Protein AF-A0AA39MCL6-F1 (afdb_monomer_lite)

Foldseek 3Di:
DVVVVVVVVVVPPPPPDDDDDDDDDDVPDDDDPPDPPCPVCNDDAPDADPVRDDDDDHDPVNVVVVVVVVVVVVVVVVVVVVVVVVVVVVVVVVVVVVVVVVVCVVPDDDDPDDPDPD

Organism: NCBI:txid289476

Secondary structure (DSSP, 8-state):
-HHHHHHHHTTSSS-------SS---TTS------S---GGGSS-S---TT----S-S-HHHHHHHHHHHHHHHHHHHHHHHHHHHHHHHHHHHHHHHHHHHHHHHHSPPP-------

Radius of gyration: 29.9 Å; chains: 1; bounding box: 68×23×79 Å

InterPro domains:
  IPR034596 Large ribosomal subunit protein mL52 [PF18699] (24-113)

Sequence (118 aa):
MERAFEKLAKLRHLPRARPSRGGRYMDWKPPVYVGPHISPLQRGVDFTFQDGRPIYVTSKVEADRKLEQIELGKTIVKYLADMREMEQMHIAAEARKHAEIAEKQRWTPRSKGTEEIF

pLDDT: mean 77.83, std 18.51, range [42.22, 98.5]

Structure (mmCIF, N/CA/C/O backbone):
data_AF-A0AA39MCL6-F1
#
_entry.id   AF-A0AA39MCL6-F1
#
loop_
_atom_site.group_PDB
_atom_site.id
_atom_site.type_symbol
_atom_site.label_atom_id
_atom_site.label_alt_id
_atom_site.label_comp_id
_atom_site.label_asym_id
_atom_site.label_entity_id
_atom_site.label_seq_id
_atom_site.pdbx_PDB_ins_code
_atom_site.Cartn_x
_atom_site.Cartn_y
_atom_site.Cartn_z
_atom_site.occupancy
_atom_site.B_iso_or_equiv
_atom_site.auth_seq_id
_atom_site.auth_comp_id
_atom_site.auth_asym_id
_atom_site.auth_atom_id
_atom_site.pdbx_PDB_model_num
ATOM 1 N N . MET A 1 1 ? 34.686 3.464 -6.267 1.00 51.81 1 MET A N 1
ATOM 2 C CA . MET A 1 1 ? 33.771 2.476 -5.646 1.00 51.81 1 MET A CA 1
ATOM 3 C C . MET A 1 1 ? 33.894 2.388 -4.122 1.00 51.81 1 MET A C 1
ATOM 5 O O . MET A 1 1 ? 32.929 2.000 -3.482 1.00 51.81 1 MET A O 1
ATOM 9 N N . GLU A 1 2 ? 35.008 2.807 -3.516 1.00 49.66 2 GLU A N 1
ATOM 10 C CA . GLU A 1 2 ? 35.256 2.666 -2.066 1.00 49.66 2 GLU A CA 1
ATOM 11 C C . GLU A 1 2 ? 34.286 3.453 -1.161 1.00 49.66 2 GLU A C 1
ATOM 13 O O . GLU A 1 2 ? 33.830 2.941 -0.142 1.00 49.66 2 GLU A O 1
ATOM 18 N N . ARG A 1 3 ? 33.842 4.648 -1.579 1.00 57.38 3 ARG A N 1
ATOM 19 C CA . ARG A 1 3 ? 32.917 5.495 -0.790 1.00 57.38 3 ARG A CA 1
ATOM 20 C C . ARG A 1 3 ? 31.528 4.881 -0.549 1.00 57.38 3 ARG A C 1
ATOM 22 O O . ARG A 1 3 ? 30.843 5.259 0.400 1.00 57.38 3 ARG A O 1
ATOM 29 N N . ALA A 1 4 ? 31.085 3.962 -1.410 1.00 57.97 4 ALA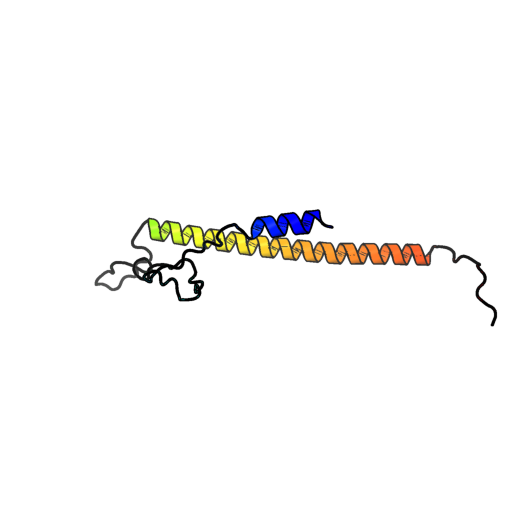 A N 1
ATOM 30 C CA . ALA A 1 4 ? 29.804 3.270 -1.246 1.00 57.97 4 ALA A CA 1
ATOM 31 C C . ALA A 1 4 ? 29.885 2.189 -0.154 1.00 57.97 4 ALA A C 1
ATOM 33 O O . ALA A 1 4 ? 28.948 2.024 0.630 1.00 57.97 4 ALA A O 1
ATOM 34 N N . PHE A 1 5 ? 31.036 1.520 -0.048 1.00 55.56 5 PHE A N 1
ATOM 35 C CA . PHE A 1 5 ? 31.308 0.528 0.989 1.00 55.56 5 PHE A CA 1
ATOM 36 C C . PHE A 1 5 ? 31.458 1.168 2.374 1.00 55.56 5 PHE A C 1
ATOM 38 O O . PHE A 1 5 ? 30.929 0.635 3.349 1.00 55.56 5 PHE A O 1
ATOM 45 N N . GLU A 1 6 ? 32.063 2.355 2.470 1.00 57.09 6 GLU A N 1
ATOM 46 C CA . GLU A 1 6 ? 32.151 3.099 3.736 1.00 57.09 6 GLU A CA 1
ATOM 47 C C . GLU A 1 6 ? 30.782 3.551 4.268 1.00 57.09 6 GLU A C 1
ATOM 49 O O . GLU A 1 6 ? 30.528 3.492 5.473 1.00 57.09 6 GLU A O 1
ATOM 54 N N . LYS A 1 7 ? 29.862 3.964 3.383 1.00 58.03 7 LYS A N 1
ATOM 55 C CA . LYS A 1 7 ? 28.481 4.302 3.774 1.00 58.03 7 LYS A CA 1
ATOM 56 C C . LYS A 1 7 ? 27.717 3.078 4.287 1.00 58.03 7 LYS A C 1
ATOM 58 O O . LYS A 1 7 ? 26.986 3.188 5.267 1.00 58.03 7 LYS A O 1
ATOM 63 N N . LEU A 1 8 ? 27.930 1.912 3.678 1.00 54.75 8 LEU A N 1
ATOM 64 C CA . LEU A 1 8 ? 27.372 0.632 4.128 1.00 54.75 8 LEU A CA 1
ATOM 65 C C . LEU A 1 8 ? 27.956 0.176 5.474 1.00 54.75 8 LEU A C 1
ATOM 67 O O . LEU A 1 8 ? 27.220 -0.330 6.321 1.00 54.75 8 LEU A O 1
ATOM 71 N N . ALA A 1 9 ? 29.251 0.399 5.706 1.00 59.47 9 ALA A N 1
ATOM 72 C CA . ALA A 1 9 ? 29.902 0.117 6.985 1.00 59.47 9 ALA A CA 1
ATOM 73 C C . ALA A 1 9 ? 29.372 1.021 8.112 1.00 59.47 9 ALA A C 1
ATOM 75 O O . ALA A 1 9 ? 29.171 0.557 9.238 1.00 59.47 9 ALA A O 1
ATOM 76 N N . LYS A 1 10 ? 29.044 2.283 7.796 1.00 57.25 10 LYS A N 1
ATOM 77 C CA . LYS A 1 10 ? 28.431 3.224 8.745 1.00 57.25 10 LYS A CA 1
ATOM 78 C C . LYS A 1 10 ? 26.983 2.894 9.134 1.00 57.25 10 LYS A C 1
ATOM 80 O O . LYS A 1 10 ? 26.478 3.425 10.109 1.00 57.25 10 LYS A O 1
ATOM 85 N N . LEU A 1 11 ? 26.310 1.991 8.428 1.00 56.00 11 LEU A N 1
ATOM 86 C CA . LEU A 1 11 ? 24.941 1.574 8.764 1.00 56.00 11 LEU A CA 1
ATOM 87 C C . LEU A 1 11 ? 24.891 0.317 9.648 1.00 56.00 11 LEU A C 1
ATOM 89 O O . LEU A 1 11 ? 23.814 -0.079 10.088 1.00 56.00 11 LEU A O 1
ATOM 93 N N . ARG A 1 12 ? 26.040 -0.322 9.922 1.00 51.31 12 ARG A N 1
ATOM 94 C CA . ARG A 1 12 ? 26.113 -1.566 10.711 1.00 51.31 12 ARG A CA 1
ATOM 95 C C . ARG A 1 12 ? 26.027 -1.359 12.226 1.00 51.31 12 ARG A C 1
ATOM 97 O O . ARG A 1 12 ? 25.690 -2.306 12.924 1.00 51.31 12 ARG A O 1
ATOM 104 N N . HIS A 1 13 ? 26.319 -0.158 12.724 1.00 49.66 13 HIS A N 1
ATOM 105 C CA . HIS A 1 13 ? 26.363 0.153 14.161 1.00 49.66 13 HIS A CA 1
ATOM 106 C C . HIS A 1 13 ? 25.081 0.798 14.705 1.00 49.66 13 HIS A C 1
ATOM 108 O O . HIS A 1 13 ? 24.967 1.022 15.907 1.00 49.66 13 HIS A O 1
ATOM 114 N N . LEU A 1 14 ? 24.100 1.082 13.845 1.00 52.59 14 LEU A N 1
ATOM 115 C CA . LEU A 1 14 ? 22.781 1.504 14.298 1.00 52.59 14 LEU A CA 1
ATOM 116 C C . LEU A 1 14 ? 22.053 0.280 14.872 1.00 52.59 14 LEU A C 1
ATOM 118 O O . LEU A 1 14 ? 21.946 -0.734 14.170 1.00 52.59 14 LEU A O 1
ATOM 122 N N . PRO A 1 15 ? 21.53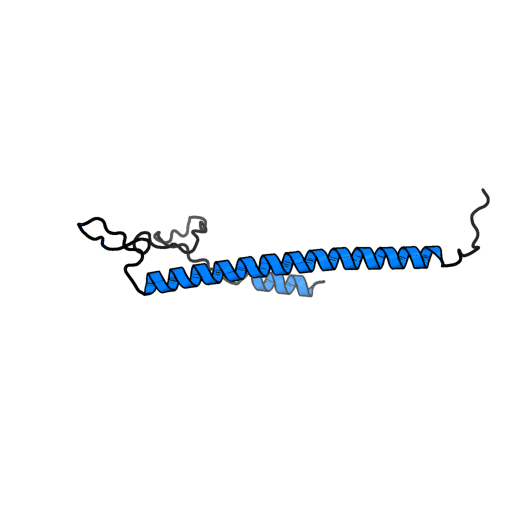9 0.334 16.115 1.00 47.56 15 PRO A N 1
ATOM 123 C CA . PRO A 1 15 ? 20.744 -0.757 16.645 1.00 47.56 15 PRO A CA 1
ATOM 124 C C . PRO A 1 15 ? 19.539 -0.919 15.721 1.00 47.56 15 PRO A C 1
ATOM 126 O O . PRO A 1 15 ? 18.748 0.008 15.544 1.00 47.56 15 PRO A O 1
ATOM 129 N N . ARG A 1 16 ? 19.402 -2.093 15.093 1.00 51.31 16 ARG A N 1
ATOM 130 C CA . ARG A 1 16 ? 18.190 -2.474 14.357 1.00 51.31 16 ARG A CA 1
ATOM 131 C C . ARG A 1 16 ? 17.073 -2.696 15.374 1.00 51.31 16 ARG A C 1
ATOM 133 O O . ARG A 1 16 ? 16.673 -3.824 15.642 1.00 51.31 16 ARG A O 1
ATOM 140 N N . ALA A 1 17 ? 16.610 -1.618 15.990 1.00 46.97 17 ALA A N 1
ATOM 141 C CA . ALA A 1 17 ? 15.510 -1.649 16.923 1.00 46.97 17 ALA A CA 1
ATOM 142 C C . ALA A 1 17 ? 14.238 -1.929 16.127 1.00 46.97 17 ALA A C 1
ATOM 144 O O . ALA A 1 17 ? 13.757 -1.097 15.358 1.00 46.97 17 ALA A O 1
ATOM 145 N N . ARG A 1 18 ? 13.687 -3.124 16.317 1.00 48.97 18 ARG A N 1
ATOM 146 C CA . ARG A 1 18 ? 12.272 -3.354 16.074 1.00 48.97 18 ARG A CA 1
ATOM 147 C C . ARG A 1 18 ? 11.636 -3.823 17.386 1.00 48.97 18 ARG A C 1
ATOM 149 O O . ARG A 1 18 ? 12.128 -4.789 17.969 1.00 48.97 18 ARG A O 1
ATOM 156 N N . PRO A 1 19 ? 10.578 -3.154 17.874 1.00 42.41 19 PRO A N 1
ATOM 157 C CA . PRO A 1 19 ? 9.934 -3.509 19.126 1.00 42.41 19 PRO A CA 1
ATOM 158 C C . PRO A 1 19 ? 9.024 -4.720 18.886 1.00 42.41 19 PRO A C 1
ATOM 160 O O . PRO A 1 19 ? 7.906 -4.587 18.393 1.00 42.41 19 PRO A O 1
ATOM 163 N N . SER A 1 20 ? 9.513 -5.912 19.225 1.00 46.97 20 SER A N 1
ATOM 164 C CA . SER A 1 20 ? 8.651 -7.061 19.519 1.00 46.97 20 SER A CA 1
ATOM 165 C C . SER A 1 20 ? 7.811 -6.690 20.739 1.00 46.97 20 SER A C 1
ATOM 167 O O . SER A 1 20 ? 8.384 -6.246 21.736 1.00 46.97 20 SER A O 1
ATOM 169 N N . ARG A 1 21 ? 6.478 -6.826 20.693 1.00 42.22 21 ARG A N 1
ATOM 170 C CA . ARG A 1 21 ? 5.706 -6.744 21.939 1.00 42.22 21 ARG A CA 1
ATOM 171 C C . ARG A 1 21 ? 5.475 -8.153 22.520 1.00 42.22 21 ARG A C 1
ATOM 173 O O . ARG A 1 21 ? 5.298 -9.117 21.779 1.00 42.22 21 ARG A O 1
ATOM 180 N N . GLY A 1 22 ? 5.537 -8.247 23.853 1.00 48.25 22 GLY A N 1
ATOM 181 C CA . GLY A 1 22 ? 4.750 -9.210 24.627 1.00 48.25 22 GLY A CA 1
ATOM 182 C C . GLY A 1 22 ? 5.442 -10.286 25.466 1.00 48.25 22 GLY A C 1
ATOM 183 O O . GLY A 1 22 ? 4.725 -11.054 26.093 1.00 48.25 22 GLY A O 1
ATOM 184 N N . GLY A 1 23 ? 6.771 -10.382 25.522 1.00 51.88 23 GLY A N 1
ATOM 185 C CA . GLY A 1 23 ? 7.474 -11.330 26.405 1.00 51.88 23 GLY A CA 1
ATOM 186 C C . GLY A 1 23 ? 8.535 -10.627 27.246 1.00 51.88 23 GLY A C 1
ATOM 187 O O . GLY A 1 23 ? 9.082 -9.618 26.801 1.00 51.88 23 GLY A O 1
ATOM 188 N N . ARG A 1 24 ? 8.849 -11.143 28.449 1.00 56.62 24 ARG A N 1
ATOM 189 C CA . ARG A 1 24 ? 10.049 -10.690 29.180 1.00 56.62 24 ARG A CA 1
ATOM 190 C C . ARG A 1 24 ? 11.244 -10.882 28.251 1.00 56.62 24 ARG A C 1
ATOM 192 O O . ARG A 1 24 ? 11.408 -11.964 27.690 1.00 56.62 24 ARG A O 1
ATOM 199 N N . TYR A 1 25 ? 12.016 -9.821 28.057 1.00 58.84 25 TYR A N 1
ATOM 200 C CA . TYR A 1 25 ? 13.219 -9.837 27.238 1.00 58.84 25 TYR A CA 1
ATOM 201 C C . TYR A 1 25 ? 14.130 -10.991 27.698 1.00 58.84 25 TYR A C 1
ATOM 203 O O 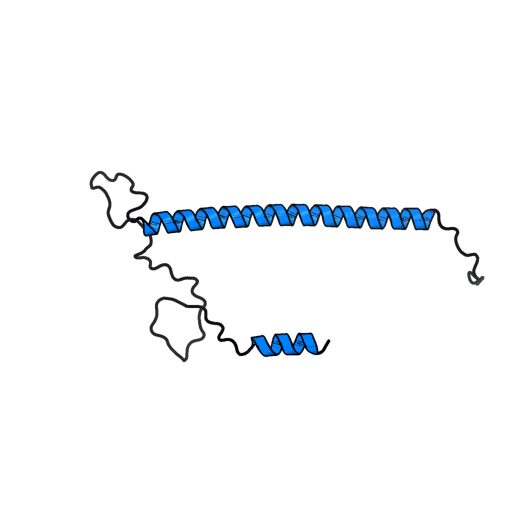. TYR A 1 25 ? 14.384 -11.140 28.892 1.00 58.84 25 TYR A O 1
ATOM 211 N N . MET A 1 26 ? 14.503 -11.870 26.762 1.00 65.25 26 MET A N 1
ATOM 212 C CA . MET A 1 26 ? 15.369 -13.030 26.992 1.00 65.25 26 MET A CA 1
ATOM 213 C C . MET A 1 26 ? 16.588 -12.893 26.082 1.00 65.25 26 MET A C 1
ATOM 215 O O . MET A 1 26 ? 16.507 -13.199 24.894 1.00 65.25 26 MET A O 1
ATOM 219 N N . ASP A 1 27 ? 17.706 -12.453 26.652 1.00 54.62 27 ASP A N 1
ATOM 220 C CA . ASP A 1 27 ? 18.956 -12.076 25.968 1.00 54.62 27 ASP A CA 1
ATOM 221 C C . ASP A 1 27 ? 19.566 -13.211 25.124 1.00 54.62 27 ASP A C 1
ATOM 223 O O . ASP A 1 27 ? 20.365 -12.979 24.221 1.00 54.62 27 ASP A O 1
ATOM 227 N N . TRP A 1 28 ? 19.172 -14.453 25.409 1.00 71.31 28 TRP A N 1
ATOM 228 C CA . TRP A 1 28 ? 19.671 -15.675 24.782 1.00 71.31 28 TRP A CA 1
ATOM 229 C C . TRP A 1 28 ? 18.804 -16.187 23.620 1.00 71.31 28 TRP A C 1
ATOM 231 O O . TRP A 1 28 ? 19.178 -17.168 22.976 1.00 71.31 28 TRP A O 1
ATOM 241 N N . LYS A 1 29 ? 17.645 -15.569 23.338 1.00 59.28 29 LYS A N 1
ATOM 242 C CA . LYS A 1 29 ? 16.783 -15.965 22.211 1.00 59.28 29 LYS A CA 1
ATOM 243 C C . LYS A 1 29 ? 16.957 -15.019 21.020 1.00 59.28 29 LYS A C 1
ATOM 245 O O . LYS A 1 29 ? 16.948 -13.803 21.207 1.00 59.28 29 LYS A O 1
ATOM 250 N N . PRO A 1 30 ? 17.048 -15.543 19.783 1.00 57.66 30 PRO A N 1
ATOM 251 C CA . PRO A 1 30 ? 17.086 -14.696 18.598 1.00 57.66 30 PRO A CA 1
ATOM 252 C C . PRO A 1 30 ? 15.788 -13.872 18.507 1.00 57.66 30 PRO A C 1
ATOM 254 O O . PRO A 1 30 ? 14.704 -14.420 18.736 1.00 57.66 30 PRO A O 1
ATOM 257 N N . PRO A 1 31 ? 15.861 -12.567 18.186 1.00 62.12 31 PRO A N 1
ATOM 258 C CA . PRO A 1 31 ? 14.684 -11.712 18.147 1.00 62.12 31 PRO A CA 1
ATOM 259 C C . PRO A 1 31 ? 13.736 -12.174 17.037 1.00 62.12 31 PRO A C 1
ATOM 261 O O . PRO A 1 31 ? 14.026 -12.039 15.848 1.00 62.12 31 PRO A O 1
ATOM 264 N N . VAL A 1 32 ? 12.578 -12.707 17.423 1.00 65.31 32 VAL A N 1
ATOM 265 C CA . VAL A 1 32 ? 11.481 -12.979 16.492 1.00 65.31 32 VAL A CA 1
ATOM 266 C C . VAL A 1 32 ? 10.858 -11.639 16.128 1.00 65.31 32 VAL A C 1
ATOM 268 O O . VAL A 1 32 ? 10.452 -10.882 17.012 1.00 65.31 32 VAL A O 1
ATOM 271 N N . TYR A 1 33 ? 10.785 -11.325 14.832 1.00 52.38 33 TYR A N 1
ATOM 272 C CA . TYR A 1 33 ? 10.084 -10.132 14.378 1.00 52.38 33 TYR A CA 1
ATOM 273 C C . TYR A 1 33 ? 8.576 -10.317 14.555 1.00 52.38 33 TYR A C 1
ATOM 275 O O . TYR A 1 33 ? 7.860 -10.706 13.637 1.00 52.38 33 TYR A O 1
ATOM 283 N N . VAL A 1 34 ? 8.094 -10.043 15.761 1.00 54.25 34 VAL A N 1
ATOM 284 C CA . VAL A 1 34 ? 6.676 -9.825 16.007 1.00 54.25 34 VAL A CA 1
ATOM 285 C C . VAL A 1 34 ? 6.405 -8.439 15.426 1.00 54.25 34 VAL A C 1
ATOM 287 O O . VAL A 1 34 ? 6.974 -7.457 15.904 1.00 54.25 34 VAL A O 1
ATOM 290 N N . GLY A 1 35 ? 5.613 -8.343 14.350 1.00 57.91 35 GLY A N 1
ATOM 291 C CA . GLY A 1 35 ? 5.125 -7.050 13.844 1.00 57.91 35 GLY A CA 1
ATOM 292 C C . GLY A 1 35 ? 4.500 -6.224 14.979 1.00 57.91 35 GLY A C 1
ATOM 293 O O . GLY A 1 35 ? 4.309 -6.771 16.065 1.00 57.91 35 GLY A O 1
ATOM 294 N N . PRO A 1 36 ? 4.175 -4.930 14.787 1.00 58.94 36 PRO A N 1
ATOM 295 C CA . PRO A 1 36 ? 3.715 -4.067 15.881 1.00 58.94 36 PRO A CA 1
ATOM 296 C C . PRO A 1 36 ? 2.623 -4.790 16.686 1.00 58.94 36 PRO A C 1
ATOM 298 O O . PRO A 1 36 ? 1.519 -4.941 16.179 1.00 58.94 36 PRO A O 1
ATOM 301 N N . HIS A 1 37 ? 2.937 -5.320 17.882 1.00 60.56 37 HIS A N 1
ATOM 302 C CA . HIS A 1 37 ? 2.067 -6.315 18.543 1.00 60.56 37 HIS A CA 1
ATOM 303 C C . HIS A 1 37 ? 0.767 -5.690 18.992 1.00 60.56 37 HIS A C 1
ATOM 305 O O . HIS A 1 37 ? 0.618 -5.200 20.089 1.00 60.56 37 HIS A O 1
ATOM 311 N N . ILE A 1 38 ? -0.233 -5.633 18.145 1.00 63.16 38 ILE A N 1
ATOM 312 C CA . ILE A 1 38 ? -1.519 -5.100 18.561 1.00 63.16 38 ILE A CA 1
ATOM 313 C C . ILE A 1 38 ? -1.989 -5.969 19.725 1.00 63.16 38 ILE A C 1
ATOM 315 O O . ILE A 1 38 ? -2.117 -7.180 19.564 1.00 63.16 38 ILE A O 1
ATOM 319 N N . SER A 1 39 ? -2.139 -5.365 20.911 1.00 68.81 39 SER A N 1
ATOM 320 C CA . SER A 1 39 ? -2.624 -6.117 22.062 1.00 68.81 39 SER A CA 1
ATOM 321 C C . SER A 1 39 ? -3.989 -6.673 21.664 1.00 68.81 39 SER A C 1
ATOM 323 O O . SER A 1 39 ? -4.798 -5.903 21.141 1.00 68.81 39 SER A O 1
ATOM 325 N N . PRO A 1 40 ? -4.265 -7.969 21.865 1.00 70.75 40 PRO A N 1
ATOM 326 C CA . PRO A 1 40 ? -5.587 -8.522 21.594 1.00 70.75 40 PRO A CA 1
ATOM 327 C C . PRO A 1 40 ? -6.689 -7.746 22.327 1.00 70.75 40 PRO A C 1
ATOM 329 O O . PRO A 1 40 ? -7.756 -7.541 21.772 1.00 70.75 40 PRO A O 1
ATOM 332 N N . LEU A 1 41 ? -6.379 -7.207 23.512 1.00 74.06 41 LEU A N 1
ATOM 333 C CA . LEU A 1 41 ? -7.272 -6.354 24.307 1.00 74.06 41 LEU A CA 1
ATOM 334 C C . LEU A 1 41 ? -7.528 -4.971 23.688 1.00 74.06 41 LEU A C 1
ATOM 336 O O . LEU A 1 41 ? -8.446 -4.281 24.091 1.00 74.06 41 LEU A O 1
ATOM 340 N N . GLN A 1 42 ? -6.702 -4.541 22.733 1.00 71.62 42 GLN A N 1
ATOM 341 C CA . GLN A 1 42 ? -6.890 -3.300 21.970 1.00 71.62 42 GLN A CA 1
ATOM 342 C C . GLN A 1 42 ? -7.594 -3.559 20.629 1.00 71.62 42 GLN A C 1
ATOM 344 O O . GLN A 1 42 ? -7.589 -2.693 19.748 1.00 71.62 42 GLN A O 1
ATOM 349 N N . ARG A 1 43 ? -8.083 -4.783 20.399 1.00 72.31 43 ARG A N 1
ATOM 350 C CA . ARG A 1 43 ? -8.685 -5.199 19.136 1.00 72.31 43 ARG A CA 1
ATOM 351 C C . ARG A 1 43 ? -10.057 -5.808 19.403 1.00 72.31 43 ARG A C 1
ATOM 353 O O . ARG A 1 43 ? -10.148 -6.916 19.912 1.00 72.31 43 ARG A O 1
ATOM 360 N N . GLY A 1 44 ? -11.095 -5.124 18.936 1.00 76.31 44 GLY A N 1
ATOM 361 C CA . GLY A 1 44 ? -12.482 -5.536 19.123 1.00 76.31 44 GLY A CA 1
ATOM 362 C C . GLY A 1 44 ? -13.238 -4.530 19.978 1.00 76.31 44 GLY A C 1
ATOM 363 O O . GLY A 1 44 ? -12.664 -3.553 20.447 1.00 76.31 44 GLY A O 1
ATOM 364 N N . VAL A 1 45 ? -14.533 -4.775 20.136 1.00 83.88 45 VAL A N 1
ATOM 365 C CA . VAL A 1 45 ? -15.404 -3.939 20.957 1.00 83.88 45 VAL A CA 1
ATOM 366 C C . VAL A 1 45 ? -15.325 -4.363 22.418 1.00 83.88 45 VAL A C 1
ATOM 368 O O . VAL A 1 45 ? -15.402 -5.550 22.728 1.00 83.88 45 VAL A O 1
ATOM 371 N N . ASP A 1 46 ? -15.194 -3.386 23.309 1.00 86.19 46 ASP A N 1
ATOM 372 C CA . ASP A 1 46 ? -15.088 -3.620 24.755 1.00 86.19 46 ASP A CA 1
ATOM 373 C C . ASP A 1 46 ? -16.416 -4.063 25.392 1.00 86.19 46 ASP A C 1
ATOM 375 O O . ASP A 1 46 ? -16.432 -4.736 26.420 1.00 86.19 46 ASP A O 1
ATOM 379 N N . PHE A 1 47 ? -17.544 -3.682 24.792 1.00 86.81 47 PHE A N 1
ATOM 380 C CA . PHE A 1 47 ? -18.886 -4.017 25.258 1.00 86.81 47 PHE A CA 1
ATOM 381 C C . PHE A 1 47 ? -19.824 -4.263 24.075 1.00 86.81 47 PHE A C 1
ATOM 383 O O . PHE A 1 47 ? -19.531 -3.897 22.937 1.00 86.81 47 PHE A O 1
ATOM 390 N N . THR A 1 48 ? -20.964 -4.894 24.350 1.00 89.56 48 THR A N 1
ATOM 391 C CA . THR A 1 48 ? -22.021 -5.169 23.368 1.00 89.56 48 THR A CA 1
ATOM 392 C C . THR A 1 48 ? -23.390 -4.908 23.989 1.00 89.56 48 THR A C 1
ATOM 394 O O . THR A 1 48 ? -23.542 -4.932 25.211 1.00 89.56 48 THR A O 1
ATOM 397 N N . PHE A 1 49 ? -24.390 -4.616 23.156 1.00 92.00 49 PHE A N 1
ATOM 398 C CA . PHE A 1 49 ? -25.769 -4.487 23.623 1.00 92.00 49 PHE A CA 1
ATOM 399 C C . PHE A 1 49 ? -26.358 -5.867 23.930 1.00 92.00 49 PHE A C 1
ATOM 401 O O . PHE A 1 49 ? -26.114 -6.815 23.185 1.00 92.00 49 PHE A O 1
ATOM 408 N N . GLN A 1 50 ? -27.197 -5.965 24.965 1.00 94.00 50 GLN A N 1
ATOM 409 C CA . GLN A 1 50 ? -27.911 -7.204 25.305 1.00 94.00 50 GLN A CA 1
ATOM 410 C C . GLN A 1 50 ? -28.809 -7.690 24.155 1.00 94.00 50 GLN A C 1
ATOM 412 O O . GLN A 1 50 ? -28.923 -8.889 23.922 1.00 94.00 50 GLN A O 1
ATOM 417 N N . ASP A 1 51 ? -29.359 -6.751 23.382 1.00 94.25 51 ASP A N 1
ATOM 418 C CA . ASP A 1 51 ? -30.143 -7.008 22.169 1.00 94.25 51 ASP A CA 1
ATOM 419 C C . ASP A 1 51 ? -29.322 -7.628 21.020 1.00 94.25 51 ASP A C 1
ATOM 421 O O . ASP A 1 51 ? -29.879 -7.982 19.983 1.00 94.25 51 ASP A O 1
ATOM 425 N N . GLY A 1 52 ? -27.990 -7.693 21.139 1.00 90.88 52 GLY A N 1
ATOM 426 C CA . GLY A 1 52 ? -27.100 -8.210 20.095 1.00 90.88 52 GLY A CA 1
ATOM 427 C C . GLY A 1 52 ? -26.834 -7.239 18.941 1.00 90.88 52 GLY A C 1
ATOM 428 O O . GLY A 1 52 ? -26.289 -7.637 17.911 1.00 90.88 52 GLY A O 1
ATOM 429 N N . ARG A 1 53 ? -27.201 -5.957 19.079 1.00 91.25 53 ARG A N 1
ATOM 430 C CA . ARG A 1 53 ? -26.920 -4.947 18.047 1.00 91.25 53 ARG A CA 1
ATOM 431 C C . ARG A 1 53 ? -25.407 -4.816 17.822 1.00 91.25 53 ARG A C 1
ATOM 433 O O . ARG A 1 53 ? -24.663 -4.702 18.801 1.00 91.25 53 ARG A O 1
ATOM 440 N N . PRO A 1 54 ? -24.945 -4.783 16.559 1.00 89.44 54 PRO A N 1
ATOM 441 C CA . PRO A 1 54 ? -23.527 -4.682 16.265 1.00 89.44 54 PRO A CA 1
ATOM 442 C C . PRO A 1 54 ? -22.996 -3.305 16.662 1.00 89.44 54 PRO A C 1
ATOM 444 O O . PRO A 1 54 ? -23.563 -2.270 16.309 1.00 89.44 54 PRO A O 1
ATOM 447 N N . ILE A 1 55 ? -21.874 -3.308 17.373 1.00 89.38 55 ILE A N 1
ATOM 448 C CA . ILE A 1 55 ? -21.074 -2.120 17.653 1.00 89.38 55 ILE A CA 1
ATOM 449 C C . ILE A 1 55 ? -19.823 -2.224 16.790 1.00 89.38 55 ILE A C 1
ATOM 451 O O . ILE A 1 55 ? -19.171 -3.265 16.750 1.00 89.38 55 ILE A O 1
ATOM 455 N N . TYR A 1 56 ? -19.505 -1.155 16.067 1.00 85.19 56 TYR A N 1
ATOM 456 C CA . TYR A 1 56 ? -18.366 -1.155 15.150 1.00 85.19 56 TYR A CA 1
ATOM 457 C C . TYR A 1 56 ? -17.086 -0.629 15.797 1.00 85.19 56 TYR A C 1
ATOM 459 O O . TYR A 1 56 ? -15.995 -1.008 15.370 1.00 85.19 56 TYR A O 1
ATOM 467 N N . VAL A 1 57 ? -17.210 0.259 16.786 1.00 88.06 57 VAL A N 1
ATOM 468 C CA . VAL A 1 57 ? -16.101 0.910 17.491 1.00 88.06 57 VAL A CA 1
ATOM 469 C C . VAL A 1 57 ? -16.554 1.277 18.904 1.00 88.06 57 VAL A C 1
ATOM 471 O O . VAL A 1 57 ? -17.656 1.805 19.057 1.00 88.06 57 VAL A O 1
ATOM 474 N N . THR A 1 58 ? -15.710 1.050 19.914 1.00 86.56 58 THR A N 1
ATOM 475 C CA . THR A 1 58 ? -15.983 1.482 21.303 1.00 86.56 58 THR A CA 1
ATOM 476 C C . THR A 1 58 ? -15.179 2.700 21.742 1.00 86.56 58 THR A C 1
ATOM 478 O O . THR A 1 58 ? -15.613 3.418 22.641 1.00 86.56 58 THR A O 1
ATOM 481 N N . SER A 1 59 ? -14.041 2.988 21.100 1.00 87.25 59 SER A N 1
ATOM 482 C CA . SER A 1 59 ? -13.159 4.099 21.477 1.00 87.25 59 SER A CA 1
ATOM 483 C C . SER A 1 59 ? -12.762 4.983 20.295 1.00 87.25 59 SER A C 1
ATOM 485 O O . SER A 1 59 ? -12.588 4.517 19.169 1.00 87.25 59 SER A O 1
ATOM 487 N N . LYS A 1 60 ? -12.533 6.276 20.558 1.00 89.75 60 LYS A N 1
ATOM 488 C CA . LYS A 1 60 ? -12.009 7.205 19.544 1.00 89.75 60 LYS A CA 1
ATOM 489 C C . LYS A 1 60 ? -10.656 6.740 18.989 1.00 89.75 60 LYS A C 1
ATOM 491 O O . LYS A 1 60 ? -10.441 6.783 17.788 1.00 89.75 60 LYS A O 1
ATOM 496 N N . VAL A 1 61 ? -9.790 6.210 19.854 1.00 87.44 61 VAL A N 1
ATOM 497 C CA . VAL A 1 61 ? -8.472 5.681 19.468 1.00 87.44 61 VAL A CA 1
ATOM 498 C C . VAL A 1 61 ? -8.597 4.534 18.460 1.00 87.44 61 VAL A C 1
ATOM 500 O O . VAL A 1 61 ? -7.806 4.434 17.525 1.00 87.44 61 VAL A O 1
ATOM 503 N N . GLU A 1 62 ? -9.596 3.664 18.620 1.00 85.69 62 GLU A N 1
ATOM 504 C CA . GLU A 1 62 ? -9.861 2.593 17.660 1.00 85.69 62 GLU A CA 1
ATOM 505 C C . GLU A 1 62 ? -10.402 3.140 16.327 1.00 85.69 62 GLU A C 1
ATOM 507 O O . GLU A 1 62 ? -9.996 2.649 15.270 1.00 85.69 62 GLU A O 1
ATOM 512 N N . ALA A 1 63 ? -11.267 4.164 16.355 1.00 89.44 63 ALA A N 1
ATOM 513 C CA . ALA A 1 63 ? -11.734 4.841 15.141 1.00 89.44 63 ALA A CA 1
ATOM 514 C C . ALA A 1 63 ? -10.573 5.480 14.366 1.00 89.44 63 ALA A C 1
ATOM 516 O O . ALA A 1 63 ? -10.417 5.205 13.176 1.00 89.44 63 ALA A O 1
ATOM 517 N N . ASP A 1 64 ? -9.739 6.267 15.048 1.00 91.56 64 ASP A N 1
ATOM 518 C CA . ASP A 1 64 ? -8.600 6.974 14.452 1.00 91.56 64 ASP A CA 1
ATOM 519 C C . ASP A 1 64 ? -7.619 5.971 13.828 1.00 91.56 64 ASP A C 1
ATOM 521 O O . ASP A 1 64 ? -7.244 6.081 12.663 1.00 91.56 64 ASP A O 1
ATOM 525 N N . ARG A 1 65 ? -7.307 4.887 14.544 1.00 86.69 65 ARG A N 1
ATOM 526 C CA . ARG A 1 65 ? -6.449 3.819 14.024 1.00 86.69 65 ARG A CA 1
ATOM 527 C C . ARG A 1 65 ? -7.037 3.117 12.794 1.00 86.69 65 ARG A C 1
ATOM 529 O O . ARG A 1 65 ? -6.291 2.745 11.887 1.00 86.69 65 ARG A O 1
ATOM 536 N N . LYS A 1 66 ? -8.352 2.869 12.759 1.00 87.38 66 LYS A N 1
ATOM 537 C CA . LYS A 1 66 ? -9.018 2.287 11.577 1.00 87.38 66 LYS A CA 1
ATOM 538 C C . LYS A 1 66 ? -8.948 3.249 10.390 1.00 87.38 66 LYS A C 1
ATOM 540 O O . LYS A 1 66 ? -8.693 2.800 9.274 1.00 87.38 66 LYS A O 1
ATOM 545 N N . LEU A 1 67 ? -9.124 4.548 10.630 1.00 93.69 67 LEU A N 1
ATOM 546 C CA . LEU A 1 67 ? -8.998 5.581 9.605 1.00 93.69 67 LEU A CA 1
ATOM 547 C C . LEU A 1 67 ? -7.576 5.625 9.029 1.00 93.69 67 LEU A C 1
ATOM 549 O O . LEU A 1 67 ? -7.416 5.515 7.814 1.00 93.69 67 LEU A O 1
ATOM 553 N N . GLU A 1 68 ? -6.555 5.661 9.887 1.00 92.50 68 GLU A N 1
ATOM 554 C CA . GLU A 1 68 ? -5.143 5.625 9.478 1.00 92.50 68 GLU A CA 1
ATOM 555 C C . GLU A 1 68 ? -4.825 4.396 8.613 1.00 92.50 68 GLU A C 1
ATOM 557 O O . GLU A 1 68 ? -4.123 4.491 7.606 1.00 92.50 68 GLU A O 1
ATOM 562 N N . GLN A 1 69 ? -5.369 3.224 8.961 1.00 90.50 69 GLN A N 1
ATOM 563 C CA . GLN A 1 69 ? -5.188 2.004 8.166 1.00 90.50 69 GLN A CA 1
ATOM 564 C C . GLN A 1 69 ? -5.830 2.104 6.779 1.00 90.50 69 GLN A C 1
ATOM 566 O O . GLN A 1 69 ? -5.254 1.623 5.800 1.00 90.50 69 GLN A O 1
ATOM 571 N N . ILE A 1 70 ? -7.006 2.725 6.681 1.00 94.81 70 ILE A N 1
ATOM 572 C CA . ILE A 1 70 ? -7.691 2.946 5.404 1.00 94.81 70 ILE A CA 1
ATOM 573 C C . ILE A 1 70 ? -6.889 3.918 4.535 1.00 94.81 70 ILE A C 1
ATOM 575 O O . ILE A 1 70 ? -6.702 3.669 3.344 1.00 94.81 70 ILE A O 1
ATOM 579 N N . GLU A 1 71 ? -6.398 5.011 5.113 1.00 97.12 71 GLU A N 1
ATOM 580 C CA . GLU A 1 71 ? -5.574 5.997 4.409 1.00 97.12 71 GLU A CA 1
ATOM 581 C C . GLU A 1 71 ? -4.253 5.391 3.931 1.00 97.12 71 GLU A C 1
ATOM 583 O O . GLU A 1 71 ? -3.871 5.558 2.767 1.00 97.12 71 GLU A O 1
ATOM 588 N N . LEU A 1 72 ? -3.601 4.593 4.776 1.00 95.62 72 LEU A N 1
ATOM 589 C CA . LEU A 1 72 ? -2.416 3.835 4.393 1.00 95.62 72 LEU A CA 1
ATOM 590 C C . LEU A 1 72 ? -2.717 2.873 3.233 1.00 95.62 72 LEU A C 1
ATOM 592 O O . LEU A 1 72 ? -1.971 2.823 2.260 1.00 95.62 72 LEU A O 1
ATOM 596 N N . GLY A 1 73 ? -3.837 2.150 3.284 1.00 95.75 73 GLY A N 1
ATOM 597 C CA . GLY A 1 73 ? -4.261 1.282 2.183 1.00 95.75 73 GLY A CA 1
ATOM 598 C C . GLY A 1 73 ? -4.442 2.050 0.869 1.00 95.75 73 GLY A C 1
ATOM 599 O O . GLY A 1 73 ? -3.920 1.637 -0.167 1.00 95.75 73 GLY A O 1
ATOM 600 N N . LYS A 1 74 ? -5.117 3.205 0.912 1.00 97.69 74 LYS A N 1
ATOM 601 C CA . LYS A 1 74 ? -5.327 4.070 -0.263 1.00 97.69 74 LYS A CA 1
ATOM 602 C C . LYS A 1 74 ? -4.009 4.567 -0.857 1.00 97.69 74 LYS A C 1
ATOM 604 O O . LYS A 1 74 ? -3.839 4.532 -2.074 1.00 97.69 74 LYS A O 1
ATOM 609 N N . THR A 1 75 ? -3.080 5.015 -0.015 1.00 97.62 75 THR A N 1
ATOM 610 C CA . THR A 1 75 ? -1.768 5.503 -0.472 1.00 97.62 75 THR A CA 1
ATOM 611 C C . THR A 1 75 ? -0.930 4.399 -1.108 1.00 97.62 75 THR A C 1
ATOM 613 O O . THR A 1 75 ? -0.348 4.625 -2.166 1.00 97.62 75 THR A O 1
ATOM 616 N N . ILE A 1 76 ? -0.928 3.190 -0.536 1.00 96.75 76 ILE A N 1
ATOM 617 C CA . ILE A 1 76 ? -0.243 2.029 -1.124 1.00 96.75 76 ILE A CA 1
ATOM 618 C C . ILE A 1 76 ? -0.806 1.715 -2.511 1.00 96.75 76 ILE A C 1
ATOM 620 O O . ILE A 1 76 ? -0.044 1.578 -3.464 1.00 96.75 76 ILE A O 1
ATOM 624 N N . VAL A 1 77 ? -2.134 1.625 -2.635 1.00 98.12 77 VAL A N 1
ATOM 625 C CA . VAL A 1 77 ? -2.787 1.329 -3.920 1.00 98.12 77 VAL A CA 1
ATOM 626 C C . VAL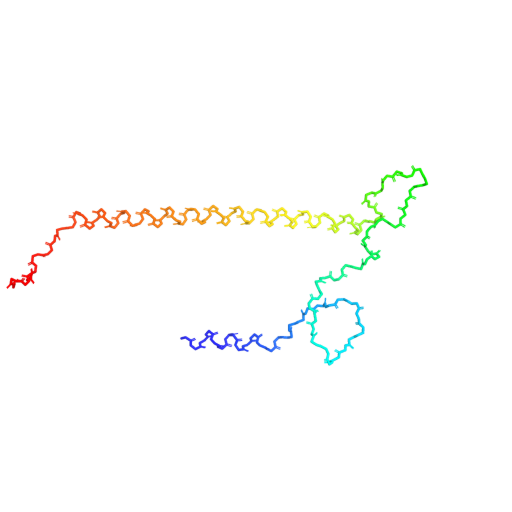 A 1 77 ? -2.452 2.393 -4.962 1.00 98.12 77 VAL A C 1
ATOM 628 O O . VAL A 1 77 ? -2.125 2.044 -6.094 1.00 98.12 77 VAL A O 1
ATOM 631 N N . LYS A 1 78 ? -2.465 3.673 -4.573 1.00 98.12 78 LYS A N 1
ATOM 632 C CA . LYS A 1 78 ? -2.061 4.774 -5.450 1.00 98.12 78 LYS A CA 1
ATOM 633 C C . LYS A 1 78 ? -0.626 4.595 -5.953 1.00 98.12 78 LYS A C 1
ATOM 635 O O . LYS A 1 78 ? -0.411 4.593 -7.156 1.00 98.12 78 LYS A O 1
ATOM 640 N N . TYR A 1 79 ? 0.340 4.380 -5.060 1.00 98.50 79 TYR A N 1
ATOM 641 C CA . TYR A 1 79 ? 1.738 4.226 -5.474 1.00 98.50 79 TYR A CA 1
ATOM 642 C C . TYR A 1 79 ? 1.974 2.998 -6.353 1.00 98.50 79 TYR A C 1
ATOM 644 O O . TYR A 1 79 ? 2.807 3.047 -7.253 1.00 98.50 79 TYR A O 1
ATOM 652 N N . LEU A 1 80 ? 1.245 1.904 -6.128 1.00 98.00 80 LEU A N 1
ATOM 653 C CA . LEU A 1 80 ? 1.303 0.731 -7.003 1.00 98.00 80 LEU A CA 1
ATOM 654 C C . LEU A 1 80 ? 0.757 1.025 -8.405 1.00 98.00 80 LEU A C 1
ATOM 656 O O . LEU A 1 80 ? 1.321 0.538 -9.383 1.00 98.00 80 LEU A O 1
ATOM 660 N N . ALA A 1 81 ? -0.306 1.825 -8.511 1.00 98.25 81 ALA A N 1
ATOM 661 C CA . ALA A 1 81 ? -0.817 2.280 -9.801 1.00 98.25 81 ALA A CA 1
ATOM 662 C C . ALA A 1 81 ? 0.202 3.185 -10.512 1.00 98.25 81 ALA A C 1
ATOM 664 O O . ALA A 1 81 ? 0.569 2.894 -11.650 1.00 98.25 81 ALA A O 1
ATOM 665 N N . ASP A 1 82 ? 0.737 4.188 -9.808 1.00 98.19 82 ASP A N 1
ATOM 666 C CA . ASP A 1 82 ? 1.739 5.115 -10.345 1.00 98.19 82 ASP A CA 1
ATOM 667 C C . ASP A 1 82 ? 2.986 4.356 -10.845 1.00 98.19 82 ASP A C 1
ATOM 669 O O . ASP A 1 82 ? 3.470 4.592 -11.951 1.00 98.19 82 ASP A O 1
ATOM 673 N N . MET A 1 83 ? 3.494 3.388 -10.069 1.00 97.94 83 MET A N 1
ATOM 674 C CA . MET A 1 83 ? 4.640 2.560 -10.476 1.00 97.94 83 MET A CA 1
ATOM 675 C C . MET A 1 83 ? 4.354 1.772 -11.756 1.00 97.94 83 MET A C 1
ATOM 677 O O . MET A 1 83 ? 5.185 1.758 -12.663 1.00 97.94 83 MET A O 1
ATOM 681 N N . ARG A 1 84 ? 3.166 1.170 -11.865 1.00 98.06 84 ARG A N 1
ATOM 682 C CA . ARG A 1 84 ? 2.771 0.407 -13.053 1.00 98.06 84 ARG A CA 1
ATOM 683 C C . ARG A 1 84 ? 2.696 1.287 -14.303 1.00 98.06 84 ARG A C 1
ATOM 685 O O . ARG A 1 84 ? 3.120 0.858 -15.375 1.00 98.06 84 ARG A O 1
ATOM 692 N N . GLU A 1 85 ? 2.168 2.501 -14.185 1.00 98.12 85 GLU A N 1
ATOM 693 C CA . GLU A 1 85 ? 2.117 3.456 -15.299 1.00 98.12 85 GLU A CA 1
ATOM 694 C C . GLU A 1 85 ? 3.524 3.882 -15.734 1.00 98.12 85 GLU A C 1
ATOM 696 O O . GLU A 1 85 ? 3.838 3.891 -16.928 1.00 98.12 85 GLU A O 1
ATOM 701 N N . MET A 1 86 ? 4.403 4.167 -14.771 1.00 97.81 86 MET A N 1
ATOM 702 C CA . MET A 1 86 ? 5.796 4.527 -15.044 1.00 97.81 86 MET A CA 1
ATOM 703 C C . MET A 1 86 ? 6.567 3.390 -15.723 1.00 97.81 86 MET A C 1
ATOM 705 O O . MET A 1 86 ? 7.313 3.643 -16.671 1.00 97.81 86 MET A O 1
ATOM 709 N N . GLU A 1 87 ? 6.361 2.143 -15.297 1.00 97.88 87 GLU A N 1
ATOM 710 C CA . GLU A 1 87 ? 6.945 0.960 -15.941 1.00 97.88 87 GLU A CA 1
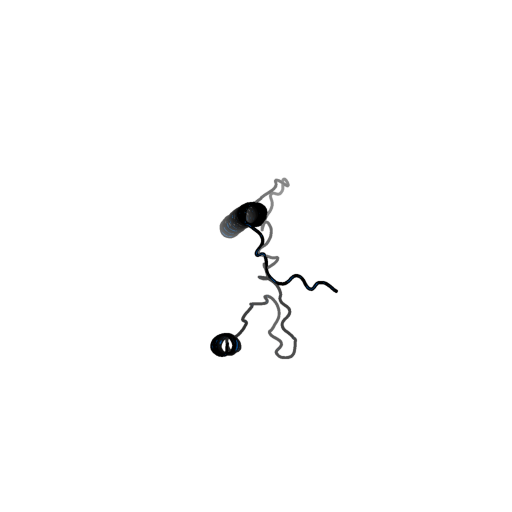ATOM 711 C C . GLU A 1 87 ? 6.487 0.827 -17.399 1.00 97.88 87 GLU A C 1
ATOM 713 O O . GLU A 1 87 ? 7.309 0.636 -18.296 1.00 97.88 87 GLU A O 1
ATOM 718 N N . GLN A 1 88 ? 5.189 0.996 -17.667 1.00 97.88 88 GLN A N 1
ATOM 719 C CA . GLN A 1 88 ? 4.655 0.940 -19.030 1.00 97.88 88 GLN A CA 1
ATOM 720 C C . GLN A 1 88 ? 5.228 2.044 -19.923 1.00 97.88 88 GLN A C 1
ATOM 722 O O . GLN A 1 88 ? 5.626 1.779 -21.061 1.00 97.88 88 GLN A O 1
ATOM 727 N N . MET A 1 89 ? 5.310 3.274 -19.410 1.00 97.19 89 MET A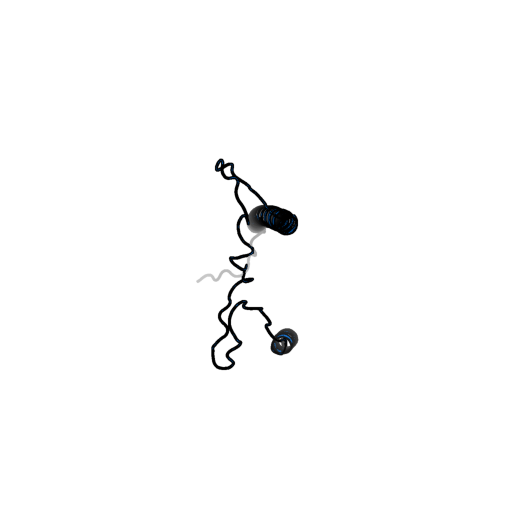 N 1
ATOM 728 C CA . MET A 1 89 ? 5.919 4.389 -20.138 1.00 97.19 89 MET A CA 1
ATOM 729 C C . MET A 1 89 ? 7.403 4.148 -20.413 1.00 97.19 89 MET A C 1
ATOM 731 O O . MET A 1 89 ? 7.881 4.475 -21.500 1.00 97.19 89 MET A O 1
ATOM 735 N N . HIS A 1 90 ? 8.127 3.555 -19.462 1.00 97.56 90 HIS A N 1
ATOM 736 C CA . HIS A 1 90 ? 9.535 3.220 -19.632 1.00 97.56 90 HIS A CA 1
ATOM 737 C C . HIS A 1 90 ? 9.738 2.188 -20.746 1.00 97.56 90 HIS A C 1
ATOM 739 O O . HIS A 1 90 ? 10.495 2.455 -21.679 1.00 97.56 90 HIS A O 1
ATOM 745 N N . ILE A 1 91 ? 8.986 1.084 -20.718 1.00 97.81 91 ILE A N 1
ATOM 746 C CA . ILE A 1 91 ? 9.030 0.045 -21.759 1.00 97.81 91 ILE A CA 1
ATOM 747 C C . ILE A 1 91 ? 8.708 0.645 -23.136 1.00 97.81 91 ILE A C 1
ATOM 749 O O . ILE A 1 91 ? 9.412 0.393 -24.116 1.00 97.81 91 ILE A O 1
ATOM 753 N N . ALA A 1 92 ? 7.675 1.488 -23.224 1.00 97.50 92 ALA A N 1
ATOM 754 C CA . ALA A 1 92 ? 7.312 2.153 -24.473 1.00 97.50 92 ALA A CA 1
ATOM 755 C C . ALA A 1 92 ? 8.413 3.110 -24.970 1.00 97.50 92 ALA A C 1
ATOM 757 O O . ALA A 1 92 ? 8.681 3.177 -26.172 1.00 97.50 92 ALA A O 1
ATOM 758 N N . ALA A 1 93 ? 9.065 3.844 -24.067 1.00 97.44 93 ALA A N 1
ATOM 759 C CA . ALA A 1 93 ? 10.164 4.741 -24.409 1.00 97.44 93 ALA A CA 1
ATOM 760 C C . ALA A 1 93 ? 11.406 3.976 -24.888 1.00 97.44 93 ALA A C 1
ATOM 762 O O . ALA A 1 93 ? 12.053 4.408 -25.843 1.00 97.44 93 ALA A O 1
ATOM 763 N N . GLU A 1 94 ? 11.733 2.842 -24.270 1.00 97.38 94 GLU A N 1
ATOM 764 C CA . GLU A 1 94 ? 12.820 1.972 -24.726 1.00 97.38 94 GLU A CA 1
ATOM 765 C C . GLU A 1 94 ? 12.530 1.393 -26.109 1.00 97.38 94 GLU A C 1
ATOM 767 O O . GLU A 1 94 ? 13.373 1.495 -27.002 1.00 97.38 94 GLU A O 1
ATOM 772 N N . ALA A 1 95 ? 11.314 0.888 -26.336 1.00 96.75 95 ALA A N 1
ATOM 773 C CA . ALA A 1 95 ? 10.900 0.389 -27.645 1.00 96.75 95 ALA A CA 1
ATOM 774 C C . ALA A 1 95 ? 11.028 1.464 -28.740 1.00 96.75 95 ALA A C 1
ATOM 776 O O . ALA A 1 95 ? 11.553 1.186 -29.819 1.00 96.75 95 ALA A O 1
ATOM 777 N N . ARG A 1 96 ? 10.624 2.711 -28.450 1.00 96.75 96 ARG A N 1
ATOM 778 C CA . ARG A 1 96 ? 10.797 3.851 -29.370 1.00 96.75 96 ARG A CA 1
ATOM 779 C C . ARG A 1 96 ? 12.266 4.143 -29.655 1.00 96.75 96 ARG A C 1
ATOM 781 O O . ARG A 1 96 ? 12.636 4.257 -30.818 1.00 96.75 96 ARG A O 1
ATOM 788 N N . LYS A 1 97 ? 13.116 4.200 -28.624 1.00 96.62 97 LYS A N 1
ATOM 789 C CA . LYS A 1 97 ? 14.564 4.406 -28.798 1.00 96.62 97 LYS A CA 1
ATOM 790 C C . LYS A 1 97 ? 15.185 3.319 -29.675 1.00 96.62 97 LYS A C 1
ATOM 792 O O . LYS A 1 97 ? 15.967 3.634 -30.568 1.00 96.62 97 LYS A O 1
ATOM 797 N N . HIS A 1 98 ? 14.831 2.055 -29.449 1.00 96.00 98 HIS A N 1
ATOM 798 C CA . HIS A 1 98 ? 15.317 0.946 -30.268 1.00 96.00 98 HIS A CA 1
ATOM 799 C C . HIS A 1 98 ? 14.839 1.044 -31.720 1.00 96.00 98 HIS A C 1
ATOM 801 O O . HIS A 1 98 ? 15.647 0.846 -32.627 1.00 96.00 98 HIS A O 1
ATOM 807 N N . ALA A 1 99 ? 13.574 1.406 -31.948 1.00 95.94 99 ALA A N 1
ATOM 808 C CA . ALA A 1 99 ? 13.041 1.625 -33.291 1.00 95.94 99 ALA A CA 1
ATOM 809 C C . ALA A 1 99 ? 13.759 2.778 -34.014 1.00 95.94 99 ALA A C 1
ATOM 811 O O . ALA A 1 99 ? 14.196 2.603 -35.148 1.00 95.94 99 ALA A O 1
ATOM 812 N N . GLU A 1 100 ? 13.973 3.916 -33.348 1.00 95.75 100 GLU A N 1
ATOM 813 C CA . GLU A 1 100 ? 14.711 5.055 -33.912 1.00 95.75 100 GLU A CA 1
ATOM 814 C C . GLU A 1 100 ? 16.162 4.700 -34.257 1.00 95.75 100 GLU A C 1
ATOM 816 O O . GLU A 1 100 ? 16.685 5.131 -35.285 1.00 95.75 100 GLU A O 1
ATOM 821 N N . ILE A 1 101 ? 16.836 3.918 -33.407 1.00 95.31 101 ILE A N 1
ATOM 822 C CA . ILE A 1 101 ? 18.197 3.441 -33.680 1.00 95.31 101 ILE A CA 1
ATOM 823 C C . ILE A 1 101 ? 18.195 2.505 -34.891 1.00 95.31 101 ILE A C 1
ATOM 825 O O . ILE A 1 101 ? 19.053 2.652 -35.759 1.00 95.31 101 ILE A O 1
ATOM 829 N N . ALA A 1 102 ? 17.237 1.579 -34.973 1.00 93.69 102 ALA A N 1
ATOM 830 C CA . ALA A 1 102 ? 17.115 0.654 -36.095 1.00 93.69 102 ALA A CA 1
ATOM 831 C C . ALA A 1 102 ? 16.821 1.388 -37.413 1.00 93.69 102 ALA A C 1
ATOM 833 O O . ALA A 1 102 ? 17.433 1.083 -38.437 1.00 93.69 102 ALA A O 1
ATOM 834 N N . GLU A 1 103 ? 15.944 2.395 -37.395 1.00 93.81 103 GLU A N 1
ATOM 835 C CA . GLU A 1 103 ? 15.694 3.240 -38.564 1.00 93.81 103 GLU A CA 1
ATOM 836 C C . GLU A 1 103 ? 16.938 4.020 -38.969 1.00 93.81 103 GLU A C 1
ATOM 838 O O . GLU A 1 103 ? 17.311 3.996 -40.142 1.00 93.81 103 GLU A O 1
ATOM 843 N N . LYS A 1 104 ? 17.625 4.659 -38.014 1.00 92.75 104 LYS A N 1
ATOM 844 C CA . LYS A 1 104 ? 18.890 5.348 -38.294 1.00 92.75 104 LYS A CA 1
ATOM 845 C C . LYS A 1 104 ? 19.876 4.386 -38.943 1.00 92.75 104 LYS A C 1
ATOM 847 O O . LYS A 1 104 ? 20.317 4.676 -40.043 1.00 92.75 104 LYS A O 1
ATOM 852 N N . GLN A 1 105 ? 20.129 3.222 -38.339 1.00 90.62 105 GLN A N 1
ATOM 853 C CA . GLN A 1 105 ? 21.017 2.184 -38.880 1.00 90.62 105 GLN A CA 1
ATOM 854 C C . GLN A 1 105 ? 20.625 1.717 -40.286 1.00 90.62 105 GLN A C 1
ATOM 856 O O . GLN A 1 105 ? 21.508 1.456 -41.099 1.00 90.62 105 GLN A O 1
ATOM 861 N N . ARG A 1 106 ? 19.323 1.618 -40.585 1.00 91.25 106 ARG A N 1
ATOM 862 C CA . ARG A 1 106 ? 18.823 1.256 -41.918 1.00 91.25 106 ARG A CA 1
ATOM 863 C C . ARG A 1 106 ? 19.179 2.307 -42.971 1.00 91.25 106 ARG A C 1
ATOM 865 O O . ARG A 1 106 ? 19.484 1.936 -44.102 1.00 91.25 106 ARG A O 1
ATOM 872 N N . TRP A 1 107 ? 19.115 3.588 -42.615 1.00 88.62 107 TRP A N 1
ATOM 873 C CA . TRP A 1 107 ? 19.427 4.698 -43.519 1.00 88.62 107 TRP A CA 1
ATOM 874 C C . TRP A 1 107 ? 20.913 5.071 -43.536 1.00 88.62 107 TRP A C 1
ATOM 876 O O . TRP A 1 107 ? 21.357 5.705 -44.495 1.00 88.62 107 TRP A O 1
ATOM 886 N N . THR A 1 108 ? 21.697 4.690 -42.521 1.00 86.62 108 THR A N 1
ATOM 887 C CA . THR A 1 108 ? 23.136 4.968 -42.501 1.00 86.62 108 THR A CA 1
ATOM 888 C C . THR A 1 108 ? 23.834 4.181 -43.615 1.00 86.62 108 THR A C 1
ATOM 890 O O . THR A 1 108 ? 23.739 2.951 -43.650 1.00 86.62 108 THR A O 1
ATOM 893 N N . PRO A 1 109 ? 24.585 4.842 -44.514 1.00 86.88 109 PRO A N 1
ATOM 894 C CA . PRO A 1 109 ? 25.391 4.143 -45.504 1.00 86.88 109 PRO A CA 1
ATOM 895 C C . PRO A 1 109 ? 26.388 3.204 -44.818 1.00 86.88 109 PRO A C 1
ATOM 897 O O . PRO A 1 109 ? 27.076 3.602 -43.876 1.00 86.88 109 PRO A O 1
ATOM 900 N N . ARG A 1 110 ? 26.496 1.960 -45.297 1.00 80.44 110 ARG A N 1
ATOM 901 C CA . ARG A 1 110 ? 27.526 1.031 -44.816 1.00 80.44 110 ARG A CA 1
ATOM 902 C C . ARG A 1 110 ? 28.897 1.510 -45.284 1.00 80.44 110 ARG A C 1
ATOM 904 O O . ARG A 1 110 ? 29.079 1.838 -46.458 1.00 80.44 110 ARG A O 1
ATOM 911 N N . SER A 1 111 ? 29.866 1.542 -44.375 1.00 80.94 111 SER A N 1
ATOM 912 C CA . SER A 1 111 ? 31.249 1.835 -44.737 1.00 80.94 111 SER A CA 1
ATOM 913 C C . SER A 1 111 ? 31.781 0.725 -45.637 1.00 80.94 111 SER A C 1
ATOM 915 O O . SER A 1 111 ? 31.770 -0.440 -45.248 1.00 80.94 111 SER A O 1
ATOM 917 N N . LYS A 1 112 ? 32.294 1.091 -46.810 1.00 69.75 112 LYS A N 1
ATOM 918 C CA . LYS A 1 112 ? 33.058 0.196 -47.685 1.00 69.75 112 LYS A CA 1
ATOM 919 C C . LYS A 1 112 ? 34.477 0.018 -47.117 1.00 69.75 112 LYS A C 1
ATOM 921 O O . LYS A 1 112 ? 35.429 0.568 -47.657 1.00 69.75 112 LYS A O 1
ATOM 926 N N . GLY A 1 113 ? 34.598 -0.627 -45.959 1.00 74.06 113 GLY A N 1
ATOM 927 C CA . GLY A 1 113 ? 35.878 -1.115 -45.428 1.00 74.06 113 GLY A CA 1
ATOM 928 C C . GLY A 1 113 ? 36.180 -2.507 -45.983 1.00 74.06 113 GLY A C 1
ATOM 929 O O . GLY A 1 113 ? 35.298 -3.104 -46.591 1.00 74.06 113 GLY A O 1
ATOM 930 N N . THR A 1 114 ? 37.403 -3.013 -45.799 1.00 64.50 114 THR A N 1
ATOM 931 C CA . THR A 1 114 ? 37.833 -4.349 -46.249 1.00 64.50 114 THR A CA 1
ATOM 932 C C . THR A 1 114 ? 36.993 -5.453 -45.602 1.00 64.50 114 THR A C 1
ATOM 934 O O . THR A 1 114 ? 37.368 -6.005 -44.572 1.00 64.50 114 THR A O 1
ATOM 937 N N . GLU A 1 115 ? 35.844 -5.766 -46.195 1.00 63.09 115 GLU A N 1
ATOM 938 C CA . GLU A 1 115 ? 35.237 -7.084 -46.063 1.00 63.09 115 GLU A CA 1
ATOM 939 C C . GLU A 1 115 ? 36.254 -8.065 -46.656 1.00 63.09 115 GLU A C 1
ATOM 941 O O . GLU A 1 115 ? 36.647 -7.943 -47.818 1.00 63.09 115 GLU A O 1
ATOM 946 N N . GLU A 1 116 ? 36.790 -8.935 -45.803 1.00 58.69 116 GLU A N 1
ATOM 947 C CA . GLU A 1 116 ? 37.787 -9.927 -46.175 1.00 58.69 116 GLU A CA 1
ATOM 948 C C . GLU A 1 116 ? 37.245 -10.792 -47.317 1.00 58.69 116 GLU A C 1
ATOM 950 O O . GLU A 1 116 ? 36.265 -11.519 -47.167 1.00 58.69 116 GLU A O 1
ATOM 955 N N . ILE A 1 117 ? 37.885 -10.677 -48.480 1.00 52.38 117 ILE A N 1
ATOM 956 C CA . ILE A 1 117 ? 37.719 -11.599 -49.597 1.00 52.38 117 ILE A CA 1
ATOM 957 C C . ILE A 1 117 ? 38.522 -12.852 -49.221 1.00 52.38 117 ILE A C 1
ATOM 959 O O . ILE A 1 117 ? 39.714 -12.924 -49.522 1.00 52.38 117 ILE A O 1
ATOM 963 N N . PHE A 1 118 ? 37.893 -13.800 -48.526 1.00 49.19 118 PHE A N 1
ATOM 964 C CA . PHE A 1 118 ? 38.386 -15.171 -48.364 1.00 49.19 118 PHE A CA 1
ATOM 965 C C . PHE A 1 118 ? 37.291 -16.166 -48.743 1.00 49.19 118 PHE A C 1
ATOM 967 O O . PHE A 1 118 ? 36.139 -15.982 -48.289 1.00 49.19 118 PHE A O 1
#